Protein AF-A0A1M5C416-F1 (afdb_monomer_lite)

Radius of gyration: 20.11 Å; chains: 1; bounding box: 46×25×51 Å

Foldseek 3Di:
DDDPLCVQLVLLVVLQVVCVVVVHNVVSCVVSVHDSVSNVVSVVLCVVPNSNSSSDPPPPDPPPVPDDPPVVVVVVVVVVVD

pLDDT: mean 89.51, std 10.99, range [46.31, 98.0]

Structure (mmCIF, N/CA/C/O backbone):
data_AF-A0A1M5C416-F1
#
_entry.id   AF-A0A1M5C416-F1
#
loop_
_atom_site.group_PDB
_atom_site.id
_atom_site.type_symbol
_atom_site.label_atom_id
_atom_site.label_alt_id
_atom_site.label_comp_id
_atom_site.label_asym_id
_atom_site.label_entity_id
_atom_site.label_seq_id
_atom_site.pdbx_PDB_ins_code
_atom_site.Cartn_x
_atom_site.Cartn_y
_atom_site.Cartn_z
_atom_site.occupancy
_atom_site.B_iso_or_equiv
_atom_site.auth_seq_id
_atom_site.auth_comp_id
_atom_site.auth_asym_id
_atom_site.auth_atom_id
_atom_site.pdbx_PDB_model_num
ATOM 1 N N . MET A 1 1 ? 14.966 -17.956 11.051 1.00 46.31 1 MET A N 1
ATOM 2 C CA . MET A 1 1 ? 15.192 -16.714 10.275 1.00 46.31 1 MET A CA 1
ATOM 3 C C . MET A 1 1 ? 13.848 -16.312 9.687 1.00 46.31 1 MET A C 1
ATOM 5 O O . MET A 1 1 ? 13.270 -17.142 9.003 1.00 46.31 1 MET A O 1
ATOM 9 N N . THR A 1 2 ? 13.297 -15.139 10.011 1.00 58.84 2 THR A N 1
ATOM 10 C CA . THR A 1 2 ? 11.992 -14.715 9.464 1.00 58.84 2 THR A CA 1
ATOM 11 C C . THR A 1 2 ? 12.120 -14.346 7.989 1.00 58.84 2 THR A C 1
ATOM 13 O O . THR A 1 2 ? 13.069 -13.652 7.601 1.00 58.84 2 THR A O 1
ATOM 16 N N . SER A 1 3 ? 11.185 -14.828 7.169 1.00 83.75 3 SER A N 1
ATOM 17 C CA . SER A 1 3 ? 11.157 -14.562 5.726 1.00 83.75 3 SER A CA 1
ATOM 18 C C . SER A 1 3 ? 10.948 -13.064 5.475 1.00 83.75 3 SER A C 1
ATOM 20 O O . SER A 1 3 ? 10.252 -12.381 6.231 1.00 83.75 3 SER A O 1
ATOM 22 N N . ILE A 1 4 ? 11.531 -12.530 4.395 1.00 81.50 4 ILE A N 1
ATOM 23 C CA . ILE A 1 4 ? 11.294 -11.141 3.955 1.00 81.50 4 ILE A CA 1
ATOM 24 C C . ILE A 1 4 ? 9.789 -10.892 3.766 1.00 81.50 4 ILE A C 1
ATOM 26 O O . ILE A 1 4 ? 9.305 -9.809 4.083 1.00 81.50 4 ILE A O 1
ATOM 30 N N . GLN A 1 5 ? 9.045 -11.912 3.329 1.00 82.44 5 GLN A N 1
ATOM 31 C CA . GLN A 1 5 ? 7.590 -11.857 3.174 1.00 82.44 5 GLN A CA 1
ATOM 32 C C . GLN A 1 5 ? 6.883 -11.552 4.497 1.00 82.44 5 GLN A C 1
ATOM 34 O O . GLN A 1 5 ? 6.073 -10.633 4.572 1.00 82.44 5 GLN A O 1
ATOM 39 N N . GLU A 1 6 ? 7.243 -12.254 5.573 1.00 85.38 6 GLU A N 1
ATOM 40 C CA . GLU A 1 6 ? 6.631 -12.045 6.889 1.00 85.38 6 GLU A CA 1
ATOM 41 C C . GLU A 1 6 ? 6.876 -10.631 7.416 1.00 85.38 6 GLU A C 1
ATOM 43 O O . GLU A 1 6 ? 5.996 -10.043 8.043 1.00 85.38 6 GLU A O 1
ATOM 48 N N . LYS A 1 7 ? 8.062 -10.069 7.148 1.00 87.50 7 LYS A N 1
ATOM 49 C CA . LYS A 1 7 ? 8.407 -8.695 7.539 1.00 87.50 7 LYS A CA 1
ATOM 50 C C . LYS A 1 7 ? 7.583 -7.642 6.792 1.00 87.50 7 LYS A C 1
ATOM 52 O O . LYS A 1 7 ? 7.474 -6.524 7.281 1.00 87.50 7 LYS A O 1
ATOM 57 N N . ILE A 1 8 ? 7.012 -7.986 5.638 1.00 88.12 8 ILE A N 1
ATOM 58 C CA . ILE A 1 8 ? 6.162 -7.098 4.834 1.00 88.12 8 ILE A CA 1
ATOM 59 C C . ILE A 1 8 ? 4.684 -7.280 5.197 1.00 88.12 8 ILE A C 1
ATOM 61 O O . ILE A 1 8 ? 3.972 -6.289 5.354 1.00 88.12 8 ILE A O 1
ATOM 65 N N . ILE A 1 9 ? 4.225 -8.526 5.343 1.00 92.19 9 ILE A N 1
ATOM 66 C CA . ILE A 1 9 ? 2.811 -8.847 5.587 1.00 92.19 9 ILE A CA 1
ATOM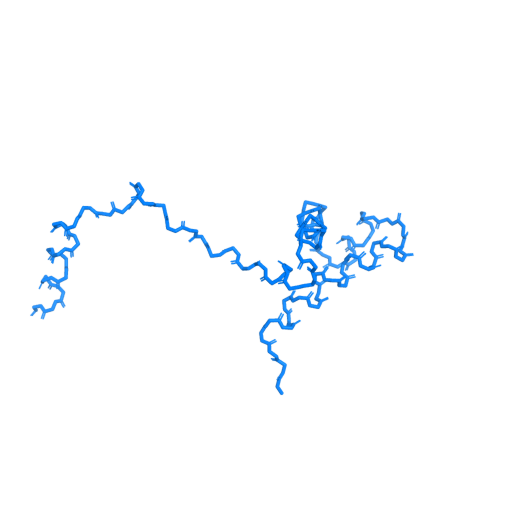 67 C C . ILE A 1 9 ? 2.396 -8.448 7.008 1.00 92.19 9 ILE A C 1
ATOM 69 O O . ILE A 1 9 ? 1.386 -7.765 7.174 1.00 92.19 9 ILE A O 1
ATOM 73 N N . LYS A 1 10 ? 3.193 -8.797 8.033 1.00 93.12 10 LYS A N 1
ATOM 74 C CA . LYS A 1 10 ? 2.823 -8.582 9.447 1.00 93.12 10 LYS A CA 1
ATOM 75 C C . LYS A 1 10 ? 2.516 -7.111 9.782 1.00 93.12 10 LYS A C 1
ATOM 77 O O . LYS A 1 10 ? 1.486 -6.873 10.408 1.00 93.12 10 LYS A O 1
ATOM 82 N N . PRO A 1 11 ? 3.313 -6.110 9.355 1.00 94.06 11 PRO A N 1
ATOM 83 C CA . PRO A 1 11 ? 2.979 -4.705 9.605 1.00 94.06 11 PRO A CA 1
ATOM 84 C C . PRO A 1 11 ? 1.695 -4.242 8.906 1.00 94.06 11 PRO A C 1
ATOM 86 O O . PRO A 1 11 ? 0.915 -3.500 9.498 1.00 94.06 11 PRO A O 1
ATOM 89 N N . LYS A 1 12 ? 1.451 -4.686 7.665 1.00 94.69 12 LYS A N 1
ATOM 90 C CA . LYS A 1 12 ? 0.241 -4.319 6.910 1.00 94.69 12 LYS A CA 1
ATOM 91 C C . LYS A 1 12 ? -1.012 -4.919 7.548 1.00 94.69 12 LYS A C 1
ATOM 93 O O . LYS A 1 12 ? -2.000 -4.213 7.719 1.00 94.69 12 LYS A O 1
ATOM 98 N N . LEU A 1 13 ? -0.943 -6.187 7.955 1.00 95.75 13 LEU A N 1
ATOM 99 C CA . LEU A 1 13 ? -2.022 -6.861 8.675 1.00 95.75 13 LEU A CA 1
ATOM 100 C C . LEU A 1 13 ? -2.274 -6.204 10.040 1.00 95.75 13 LEU A C 1
ATOM 102 O O . LEU A 1 13 ? -3.416 -5.922 10.394 1.00 95.75 13 LEU A O 1
ATOM 106 N N . GLY A 1 14 ? -1.202 -5.867 10.764 1.00 96.00 14 GLY A N 1
ATOM 107 C CA . GLY A 1 14 ? -1.284 -5.152 12.036 1.00 96.00 14 GLY A CA 1
ATOM 108 C C . GLY A 1 14 ? -1.991 -3.799 11.926 1.00 96.00 14 GLY A C 1
ATOM 109 O O . GLY A 1 14 ? -2.736 -3.435 12.829 1.00 96.00 14 GLY A O 1
ATOM 110 N N . LEU A 1 15 ? -1.834 -3.082 10.808 1.00 97.12 15 LEU A N 1
ATOM 111 C CA . LEU A 1 15 ? -2.558 -1.831 10.562 1.00 97.12 15 LEU A CA 1
ATOM 112 C C . LEU A 1 15 ? -4.072 -2.045 10.422 1.00 97.12 15 LEU A C 1
ATOM 114 O O . LEU A 1 15 ? -4.850 -1.252 10.960 1.00 97.12 15 LEU A O 1
ATOM 118 N N . LEU A 1 16 ? -4.486 -3.096 9.711 1.00 96.81 16 LEU A N 1
ATOM 119 C CA . LEU A 1 16 ? -5.902 -3.430 9.530 1.00 96.81 16 LEU A CA 1
ATOM 120 C C . LEU A 1 16 ? -6.550 -3.814 10.866 1.00 96.81 16 LEU A C 1
ATOM 122 O O . LEU A 1 16 ? -7.603 -3.277 11.220 1.00 96.81 16 LEU A O 1
ATOM 126 N N . GLU A 1 17 ? -5.880 -4.662 11.646 1.00 97.06 17 GLU A N 1
ATOM 127 C CA . GLU A 1 17 ? -6.360 -5.077 12.967 1.00 97.06 17 GLU A CA 1
ATOM 128 C C . GLU A 1 17 ? -6.375 -3.917 13.971 1.00 97.06 17 GLU A C 1
ATOM 130 O O . GLU A 1 17 ? -7.351 -3.744 14.703 1.00 97.06 17 GLU A O 1
ATOM 135 N N . LEU A 1 18 ? -5.355 -3.053 13.968 1.00 97.44 18 LEU A N 1
ATOM 136 C CA . LEU A 1 18 ? -5.316 -1.885 14.849 1.00 97.44 18 LEU A CA 1
ATOM 137 C C . LEU A 1 18 ? -6.473 -0.920 14.560 1.00 97.44 18 LEU A C 1
ATOM 139 O O . LEU A 1 18 ? -7.091 -0.396 15.487 1.00 97.44 18 LEU A O 1
ATOM 143 N N . ALA A 1 19 ? -6.806 -0.694 13.287 1.00 97.56 19 ALA A N 1
ATOM 144 C CA . ALA A 1 19 ? -7.949 0.142 12.925 1.00 97.56 19 ALA A CA 1
ATOM 145 C C . ALA A 1 19 ? -9.277 -0.445 13.424 1.00 97.56 19 ALA A C 1
ATOM 147 O O . ALA A 1 19 ? -10.143 0.312 13.865 1.00 97.56 19 ALA A O 1
ATOM 148 N N . LYS A 1 20 ? -9.417 -1.777 13.403 1.00 96.94 20 LYS A N 1
ATOM 149 C CA . LYS A 1 20 ? -10.584 -2.492 13.935 1.00 96.94 20 LYS A CA 1
ATOM 150 C C . LYS A 1 20 ? -10.676 -2.379 15.458 1.00 96.94 20 LYS A C 1
ATOM 152 O O . LYS A 1 20 ? -11.755 -2.100 15.971 1.00 96.94 20 LYS A O 1
ATOM 157 N N . GLN A 1 21 ? -9.559 -2.530 16.169 1.00 97.31 21 GLN A N 1
ATOM 158 C CA . GLN A 1 21 ? -9.501 -2.389 17.630 1.00 97.31 21 GLN A CA 1
ATOM 159 C C . GLN A 1 21 ? -9.806 -0.961 18.099 1.00 97.31 21 GLN A C 1
ATOM 161 O O . GLN A 1 21 ? -10.509 -0.774 19.088 1.00 97.31 21 GLN A O 1
ATOM 166 N N . LEU A 1 22 ? -9.294 0.048 17.391 1.00 96.44 22 LEU A N 1
ATOM 167 C CA . LEU A 1 22 ? -9.506 1.458 17.733 1.00 96.44 22 LEU A CA 1
ATOM 168 C C . LEU A 1 22 ? -10.839 2.019 17.214 1.00 96.44 22 LEU A C 1
ATOM 170 O O . LEU A 1 22 ? -11.216 3.127 17.590 1.00 96.44 22 LEU A O 1
ATOM 174 N N . GLY A 1 23 ? -11.508 1.326 16.287 1.00 97.19 23 GLY A N 1
ATOM 175 C CA . GLY A 1 23 ? -12.667 1.855 15.559 1.00 97.19 23 GLY A CA 1
ATOM 176 C C . GLY A 1 23 ? -12.351 3.098 14.713 1.00 97.19 23 GLY A C 1
ATOM 177 O O . GLY A 1 23 ? -13.261 3.815 14.301 1.00 97.19 23 GLY A O 1
ATOM 178 N N . SER A 1 24 ? -11.067 3.392 14.470 1.00 97.56 24 SER A N 1
ATOM 179 C CA . SER A 1 24 ? -10.608 4.625 13.826 1.00 97.56 24 SER A CA 1
ATOM 180 C C . SER A 1 24 ? -9.400 4.379 12.929 1.00 97.56 24 SER A C 1
ATOM 182 O O . SER A 1 24 ? -8.268 4.197 13.386 1.00 97.56 24 SER A O 1
ATOM 184 N N . VAL A 1 25 ? -9.634 4.465 11.617 1.00 97.12 25 VAL A N 1
ATOM 185 C CA . VAL A 1 25 ? -8.589 4.358 10.587 1.00 97.12 25 VAL A CA 1
ATOM 186 C C . VAL A 1 25 ? -7.549 5.465 10.742 1.00 97.12 25 VAL A C 1
ATOM 188 O O . VAL A 1 25 ? -6.349 5.207 10.684 1.00 97.12 25 VAL A O 1
ATOM 191 N N . SER A 1 26 ? -7.993 6.703 10.975 1.00 97.50 26 SER A N 1
ATOM 192 C CA . SER A 1 26 ? -7.103 7.863 11.106 1.00 97.50 26 SER A CA 1
ATOM 193 C C . SER A 1 26 ? -6.138 7.716 12.282 1.00 97.50 26 SER A C 1
ATOM 195 O O . SER A 1 26 ? -4.963 8.063 12.158 1.00 97.50 26 SER A O 1
ATOM 197 N N . GLN A 1 27 ? -6.614 7.186 13.412 1.00 97.62 27 GLN A N 1
ATOM 198 C CA . GLN A 1 27 ? -5.783 6.986 14.595 1.00 97.62 27 GLN A CA 1
ATOM 199 C C . GLN A 1 27 ? -4.784 5.844 14.390 1.00 97.62 27 GLN A C 1
ATOM 201 O O . GLN A 1 27 ? -3.600 6.035 14.663 1.00 97.62 27 GLN A O 1
ATOM 206 N N . ALA A 1 28 ? -5.220 4.709 13.837 1.00 98.00 28 ALA A N 1
ATOM 207 C CA . ALA A 1 28 ? -4.328 3.595 13.511 1.00 98.00 28 ALA A CA 1
ATOM 208 C C . ALA A 1 28 ? -3.219 4.011 12.527 1.00 98.00 28 ALA A C 1
ATOM 210 O O . ALA A 1 28 ? -2.040 3.752 12.768 1.00 98.00 28 ALA A O 1
ATOM 211 N N . CYS A 1 29 ? -3.582 4.746 11.469 1.00 97.56 29 CYS A N 1
ATOM 212 C CA . CYS A 1 29 ? -2.641 5.305 10.496 1.00 97.56 29 CYS A CA 1
ATOM 213 C C . CYS A 1 29 ? -1.613 6.237 11.154 1.00 97.56 29 CYS A C 1
ATOM 215 O O . CYS A 1 29 ? -0.419 6.119 10.885 1.00 97.56 29 CYS A O 1
ATOM 217 N N . LYS A 1 30 ? -2.055 7.125 12.057 1.00 97.50 30 LYS A N 1
ATOM 218 C CA . LYS A 1 30 ? -1.171 8.037 12.800 1.00 97.50 30 LYS A CA 1
ATOM 219 C C . LYS A 1 30 ? -0.195 7.289 13.712 1.00 97.50 30 LYS A C 1
ATOM 221 O O . LYS A 1 30 ? 0.961 7.685 13.796 1.00 97.50 30 LYS A O 1
ATOM 226 N N . VAL A 1 31 ? -0.652 6.230 14.383 1.00 96.75 31 VAL A N 1
ATOM 227 C CA . VAL A 1 31 ? 0.173 5.421 15.297 1.00 96.75 31 VAL A CA 1
ATOM 228 C C . VAL A 1 31 ? 1.228 4.620 14.534 1.00 96.75 31 VAL A C 1
ATOM 230 O O . VAL A 1 31 ? 2.380 4.580 14.953 1.00 96.75 31 VAL A O 1
ATOM 233 N N . MET A 1 32 ? 0.857 4.004 13.409 1.00 96.06 32 MET A N 1
ATOM 234 C CA . MET A 1 32 ? 1.762 3.140 12.640 1.00 96.06 32 MET A CA 1
ATOM 235 C C . MET A 1 32 ? 2.551 3.865 11.542 1.00 96.06 32 MET A C 1
ATOM 237 O O . MET A 1 32 ? 3.392 3.249 10.894 1.00 96.06 32 MET A O 1
ATOM 241 N N . GLY A 1 33 ? 2.294 5.157 11.320 1.00 96.00 33 GLY A N 1
ATOM 242 C CA . GLY A 1 33 ? 3.016 5.962 10.331 1.00 96.00 33 GLY A CA 1
ATOM 243 C C . GLY A 1 33 ? 2.609 5.696 8.878 1.00 96.00 33 GLY A C 1
ATOM 244 O O . GLY A 1 33 ? 3.406 5.919 7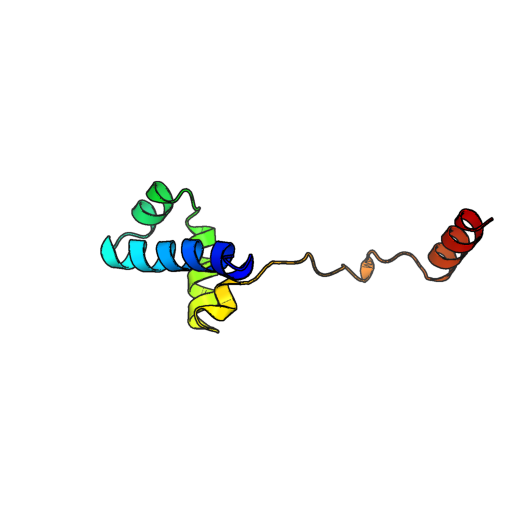.969 1.00 96.00 33 GLY A O 1
ATOM 245 N N . TYR A 1 34 ? 1.381 5.230 8.642 1.00 96.19 34 TYR A N 1
ATOM 246 C CA . TYR A 1 34 ? 0.833 5.034 7.297 1.00 96.19 34 TYR A CA 1
ATOM 247 C C . TYR A 1 34 ? -0.100 6.179 6.898 1.00 96.19 34 TYR A C 1
ATOM 249 O O . TYR A 1 34 ? -0.700 6.849 7.737 1.00 96.19 34 TYR A O 1
ATOM 257 N N . SER A 1 35 ? -0.257 6.397 5.593 1.00 96.62 35 SER A N 1
ATOM 258 C CA . SER A 1 35 ? -1.312 7.269 5.081 1.00 96.62 35 SER A CA 1
ATOM 259 C C . SER A 1 35 ? -2.656 6.531 5.083 1.00 96.62 35 SER A C 1
ATOM 261 O O . SER A 1 35 ? -2.717 5.301 5.016 1.00 96.62 35 SER A O 1
ATOM 263 N N . ARG A 1 36 ? -3.757 7.2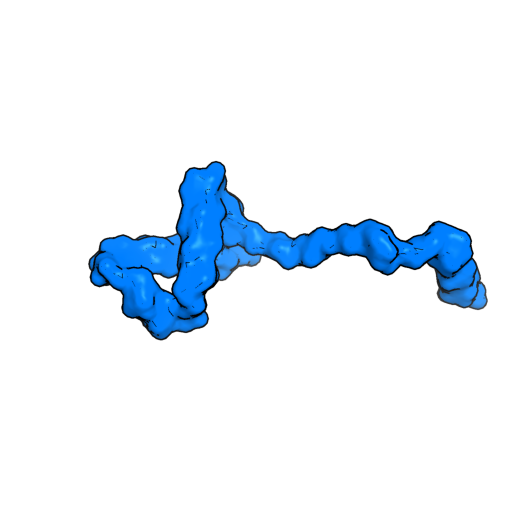93 5.096 1.00 97.06 36 ARG A N 1
ATOM 264 C CA . ARG A 1 36 ? -5.105 6.729 4.912 1.00 97.06 36 ARG A CA 1
ATOM 265 C C . ARG A 1 36 ? -5.257 6.032 3.554 1.00 97.06 36 ARG A C 1
ATOM 267 O O . ARG A 1 36 ? -5.984 5.056 3.464 1.00 97.06 36 ARG A O 1
ATOM 274 N N . ASP A 1 37 ? -4.555 6.507 2.524 1.00 96.06 37 ASP A N 1
ATOM 275 C CA . ASP A 1 37 ? -4.537 5.874 1.198 1.00 96.06 37 ASP A CA 1
ATOM 276 C C . ASP A 1 37 ? -3.948 4.458 1.261 1.00 96.06 37 ASP A C 1
ATOM 278 O O . ASP A 1 37 ? -4.586 3.498 0.829 1.00 96.06 37 ASP A O 1
ATOM 282 N N . SER A 1 38 ? -2.787 4.304 1.912 1.00 94.19 38 SER A N 1
ATOM 283 C CA . SER A 1 38 ? -2.158 2.996 2.109 1.00 94.19 38 SER A CA 1
ATOM 284 C C . SER A 1 38 ? -3.082 2.025 2.839 1.00 94.19 38 SER A C 1
ATOM 286 O O . SER A 1 38 ? -3.161 0.861 2.456 1.00 94.19 38 SER A O 1
ATOM 288 N N . PHE A 1 39 ? -3.814 2.502 3.852 1.00 97.06 39 PHE A N 1
ATOM 289 C CA . PHE A 1 39 ? -4.798 1.686 4.561 1.00 97.06 39 PHE A CA 1
ATOM 290 C C . PHE A 1 39 ? -5.862 1.120 3.618 1.00 97.06 39 PHE A C 1
ATOM 292 O O . PHE A 1 39 ? -6.084 -0.089 3.613 1.00 97.06 39 PHE A O 1
ATOM 299 N N . TYR A 1 40 ? -6.503 1.968 2.809 1.00 96.38 40 TYR A N 1
ATOM 300 C CA . TYR A 1 40 ? -7.568 1.512 1.913 1.00 96.38 40 TYR A CA 1
ATOM 301 C C . TYR A 1 40 ? -7.047 0.564 0.835 1.00 96.38 40 TYR A C 1
ATOM 303 O O . TYR A 1 40 ? -7.705 -0.433 0.552 1.00 96.38 40 TYR A O 1
ATOM 311 N N . ARG A 1 41 ? -5.834 0.795 0.321 1.00 94.12 41 ARG A N 1
ATOM 312 C CA . ARG A 1 41 ? -5.174 -0.149 -0.591 1.00 94.12 41 ARG A CA 1
ATOM 313 C C . ARG A 1 41 ? -4.921 -1.507 0.062 1.00 94.12 41 ARG A C 1
ATOM 315 O O . ARG A 1 41 ? -5.156 -2.537 -0.556 1.00 94.12 41 ARG A O 1
ATOM 322 N N . PHE A 1 42 ? -4.428 -1.532 1.301 1.00 95.00 42 PHE A N 1
ATOM 323 C CA . PHE A 1 42 ? -4.193 -2.793 2.012 1.00 95.00 42 PHE A CA 1
ATOM 324 C C . PHE A 1 42 ? -5.501 -3.507 2.341 1.00 95.00 42 PHE A C 1
ATOM 326 O O . PHE A 1 42 ? -5.569 -4.723 2.202 1.00 95.00 42 PHE A O 1
ATOM 333 N N . LYS A 1 43 ? -6.544 -2.762 2.722 1.00 95.56 43 LYS A N 1
ATOM 334 C CA . LYS A 1 43 ? -7.883 -3.308 2.958 1.00 95.56 43 LYS A CA 1
ATOM 335 C C . LYS A 1 43 ? -8.439 -3.961 1.695 1.00 95.56 43 LYS A C 1
ATOM 337 O O . LYS A 1 43 ? -8.886 -5.095 1.765 1.00 95.56 43 LYS A O 1
ATOM 342 N N . GLU A 1 44 ? -8.357 -3.279 0.556 1.00 94.94 44 GLU A N 1
ATOM 343 C CA . GLU A 1 44 ? -8.801 -3.818 -0.731 1.00 94.94 44 GLU A CA 1
ATOM 344 C C . GLU A 1 44 ? -8.037 -5.098 -1.106 1.00 94.94 44 GLU A C 1
ATOM 346 O O . GLU A 1 44 ? -8.655 -6.107 -1.437 1.00 94.94 44 GLU A O 1
ATOM 351 N N . LEU A 1 45 ? -6.703 -5.097 -0.989 1.00 93.06 45 LEU A N 1
ATOM 352 C CA . LEU A 1 45 ? -5.882 -6.289 -1.240 1.00 93.06 45 LEU A CA 1
ATOM 353 C C . LEU A 1 45 ? -6.270 -7.454 -0.320 1.00 93.06 45 LEU A C 1
ATOM 355 O O . LEU A 1 45 ? -6.411 -8.585 -0.780 1.00 93.06 45 LEU A O 1
ATOM 359 N N . TYR A 1 46 ? -6.470 -7.174 0.968 1.00 94.69 46 TYR A N 1
ATOM 360 C CA . TYR A 1 46 ? -6.872 -8.176 1.950 1.00 94.69 46 TYR A CA 1
ATOM 361 C C . TYR A 1 46 ? -8.271 -8.741 1.665 1.00 94.69 46 TYR A C 1
ATOM 363 O O . TYR A 1 46 ? -8.484 -9.944 1.777 1.00 94.69 46 TYR A O 1
ATOM 371 N N . GLU A 1 47 ? -9.219 -7.903 1.247 1.00 93.94 47 GLU A N 1
ATOM 372 C CA . GLU A 1 47 ? -10.569 -8.337 0.868 1.00 93.94 47 GLU A CA 1
ATOM 373 C C . GLU A 1 47 ? -10.570 -9.194 -0.407 1.00 93.94 47 GLU A C 1
ATOM 375 O O . GLU A 1 47 ? -11.391 -10.099 -0.533 1.00 93.94 47 GLU A O 1
ATOM 380 N N . GLN A 1 48 ? -9.640 -8.946 -1.334 1.00 91.88 48 GLN A N 1
ATOM 381 C CA . GLN A 1 48 ? -9.530 -9.691 -2.592 1.00 91.88 48 GLN A CA 1
ATOM 382 C C . GLN A 1 48 ? -8.774 -11.020 -2.461 1.00 91.88 48 GLN A C 1
ATOM 384 O O . GLN A 1 48 ? -9.110 -11.976 -3.159 1.00 91.88 48 GLN A O 1
ATOM 389 N N . GLY A 1 49 ? -7.744 -11.095 -1.612 1.00 87.94 49 GLY A N 1
ATOM 390 C CA . GLY A 1 49 ? -6.855 -12.264 -1.560 1.00 87.94 49 GLY A CA 1
ATOM 391 C C . GLY A 1 49 ? -6.240 -12.565 -0.194 1.00 87.94 49 GLY A C 1
ATOM 392 O O . GLY A 1 49 ? -5.221 -13.250 -0.122 1.00 87.94 49 GLY A O 1
ATOM 393 N N . GLY A 1 50 ? -6.836 -12.061 0.888 1.00 91.50 50 GLY A N 1
ATOM 394 C CA . GLY A 1 50 ? -6.432 -12.359 2.261 1.00 91.50 50 GLY A CA 1
ATOM 395 C C . GLY A 1 50 ? -5.030 -11.861 2.620 1.00 91.50 50 GLY A C 1
ATOM 396 O O . GLY A 1 50 ? -4.510 -10.896 2.057 1.00 91.50 50 GLY A O 1
ATOM 397 N N . GLU A 1 51 ? -4.399 -12.524 3.589 1.00 90.25 51 GLU A N 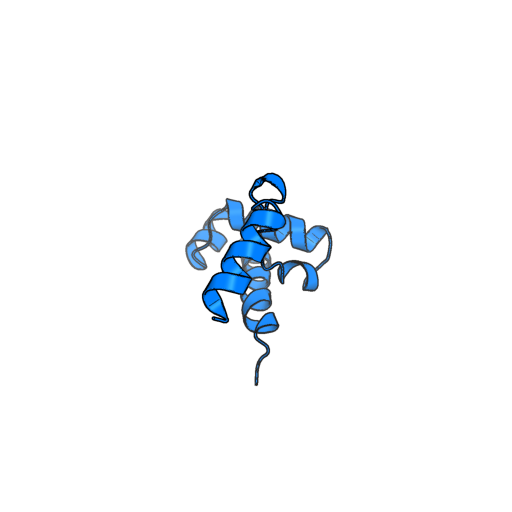1
ATOM 398 C CA . GLU A 1 51 ? -3.069 -12.145 4.086 1.00 90.25 51 GLU A CA 1
ATOM 399 C C . GLU A 1 51 ? -1.979 -12.241 3.012 1.00 90.25 51 GLU A C 1
ATOM 401 O O . GLU A 1 51 ? -1.079 -11.400 2.965 1.00 90.25 51 GLU A O 1
ATOM 406 N N . GLU A 1 52 ? -2.068 -13.227 2.116 1.00 88.31 52 GLU A N 1
ATOM 407 C CA . GLU A 1 52 ? -1.068 -13.432 1.065 1.00 88.31 52 GLU A CA 1
ATOM 408 C C . GLU A 1 52 ? -1.055 -12.280 0.051 1.00 88.31 52 GLU A C 1
ATOM 410 O O . GLU A 1 52 ? 0.013 -11.878 -0.420 1.00 88.31 52 GLU A O 1
ATOM 415 N N . ALA A 1 53 ? -2.212 -11.668 -0.223 1.00 89.38 53 ALA A N 1
ATOM 416 C CA . ALA A 1 53 ? -2.314 -10.509 -1.109 1.00 89.38 53 ALA A CA 1
ATOM 417 C C . ALA A 1 53 ? -1.626 -9.253 -0.548 1.00 89.38 53 ALA A C 1
ATOM 419 O O . ALA A 1 53 ? -1.165 -8.398 -1.311 1.00 89.38 53 ALA A O 1
ATOM 420 N N . LEU A 1 54 ? -1.454 -9.149 0.776 1.00 90.31 54 LEU A N 1
ATOM 421 C CA . LEU A 1 54 ? -0.697 -8.054 1.394 1.00 90.31 54 LEU A CA 1
ATOM 422 C C . LEU A 1 54 ? 0.799 -8.118 1.076 1.00 90.31 54 LEU A C 1
ATOM 424 O O . LEU A 1 54 ? 1.511 -7.132 1.299 1.00 90.31 54 LEU A O 1
ATOM 428 N N . MET A 1 55 ? 1.294 -9.225 0.521 1.00 87.06 55 MET A N 1
ATOM 429 C CA . MET A 1 55 ? 2.669 -9.305 0.046 1.00 87.06 55 MET A CA 1
ATOM 430 C C . MET A 1 55 ? 2.966 -8.271 -1.042 1.00 87.06 55 MET A C 1
ATOM 432 O O . MET A 1 55 ? 4.132 -7.899 -1.166 1.00 87.06 55 MET A O 1
ATOM 436 N N . ASP A 1 56 ? 1.947 -7.795 -1.780 1.00 71.12 56 ASP A N 1
ATOM 437 C CA . ASP A 1 56 ? 2.100 -7.058 -3.038 1.00 71.12 56 ASP A CA 1
ATOM 438 C C . ASP A 1 56 ? 3.270 -6.059 -3.004 1.00 71.12 56 ASP A C 1
ATOM 440 O O . ASP A 1 56 ? 3.223 -4.963 -2.428 1.00 71.12 56 ASP A O 1
ATOM 444 N N . LEU A 1 57 ? 4.372 -6.523 -3.592 1.00 64.06 57 LEU A N 1
ATOM 445 C CA . LEU A 1 57 ? 5.526 -5.744 -3.972 1.00 64.06 57 LEU A CA 1
ATOM 446 C C . LEU A 1 57 ? 5.176 -5.273 -5.368 1.00 64.06 57 LEU A C 1
ATOM 448 O O . LEU A 1 57 ? 5.378 -6.021 -6.326 1.00 64.06 57 LEU A O 1
ATOM 452 N N . SER A 1 58 ? 4.674 -4.044 -5.481 1.00 58.62 58 SER A N 1
ATOM 453 C CA . SER A 1 58 ? 4.535 -3.382 -6.774 1.00 58.62 58 SER A CA 1
ATOM 454 C C . SER A 1 58 ? 5.924 -3.254 -7.403 1.00 58.62 58 SER A C 1
ATOM 456 O O . SER A 1 58 ? 6.628 -2.252 -7.269 1.00 58.62 58 SER A O 1
ATOM 458 N N . ARG A 1 59 ? 6.372 -4.317 -8.070 1.00 58.69 59 ARG A N 1
ATOM 459 C CA . ARG A 1 59 ? 7.462 -4.251 -9.023 1.00 58.69 59 ARG A CA 1
ATOM 460 C C . ARG A 1 59 ? 6.872 -3.441 -10.155 1.00 58.69 59 ARG A C 1
ATOM 462 O O . ARG A 1 59 ? 5.944 -3.914 -10.810 1.00 58.69 59 ARG A O 1
ATOM 469 N N . LYS A 1 60 ? 7.361 -2.208 -10.334 1.00 65.19 60 LYS A N 1
ATOM 470 C CA . LYS A 1 60 ? 7.055 -1.369 -11.499 1.00 65.19 60 LYS A CA 1
ATOM 471 C C . LYS A 1 60 ? 7.010 -2.285 -12.719 1.00 65.19 60 LYS A C 1
ATOM 473 O O . LYS A 1 60 ? 8.044 -2.819 -13.123 1.00 65.19 60 LYS A O 1
ATOM 478 N N . LYS A 1 61 ? 5.810 -2.535 -13.250 1.00 69.81 61 LYS A N 1
ATOM 479 C CA . LYS A 1 61 ? 5.681 -3.360 -14.448 1.00 69.81 61 LYS A CA 1
ATOM 480 C C . LYS A 1 61 ? 6.427 -2.616 -15.558 1.00 69.81 61 LYS A C 1
ATOM 482 O O . LYS A 1 61 ? 6.206 -1.409 -15.698 1.00 69.81 61 LYS A O 1
ATOM 487 N N . PRO A 1 62 ? 7.330 -3.275 -16.304 1.00 78.38 62 PRO A N 1
ATOM 488 C CA . PRO A 1 62 ? 8.014 -2.629 -17.411 1.00 78.38 62 PRO A CA 1
ATOM 489 C C . PRO A 1 62 ? 6.990 -2.005 -18.360 1.00 78.38 62 PRO A C 1
ATOM 491 O O . PRO A 1 62 ? 6.059 -2.674 -18.810 1.00 78.38 62 PRO A O 1
ATOM 494 N N . ILE A 1 63 ? 7.145 -0.715 -18.652 1.00 82.88 63 ILE A N 1
ATOM 495 C CA . ILE A 1 63 ? 6.299 -0.034 -19.629 1.00 82.88 63 ILE A CA 1
ATOM 496 C C . ILE A 1 63 ? 6.835 -0.425 -21.004 1.00 82.88 63 ILE A C 1
ATOM 498 O O . ILE A 1 63 ? 7.854 0.104 -21.435 1.00 82.88 63 ILE A O 1
ATOM 502 N N . LEU A 1 64 ? 6.162 -1.354 -21.690 1.00 83.75 64 LEU A N 1
ATOM 503 C CA . LEU A 1 64 ? 6.611 -1.862 -22.996 1.00 83.75 64 LEU A CA 1
ATOM 504 C C . LEU A 1 64 ? 6.767 -0.751 -24.044 1.00 83.75 64 LEU A C 1
ATOM 506 O O . LEU A 1 64 ? 7.661 -0.827 -24.872 1.00 83.75 64 LEU A O 1
ATOM 510 N N . LYS A 1 65 ? 5.960 0.315 -23.959 1.00 85.69 65 LYS A N 1
ATOM 511 C CA . LYS A 1 65 ? 6.082 1.506 -24.819 1.00 85.69 65 LYS A CA 1
ATOM 512 C C . LYS A 1 65 ? 7.417 2.242 -24.664 1.00 85.69 65 LYS A C 1
ATOM 514 O O . LYS A 1 65 ? 7.817 2.951 -25.574 1.00 85.69 65 LYS A O 1
ATOM 519 N N . ASN A 1 66 ? 8.082 2.075 -23.523 1.00 88.06 66 ASN A N 1
ATOM 520 C CA . ASN A 1 66 ? 9.376 2.682 -23.232 1.00 88.06 66 ASN A CA 1
ATOM 521 C C . ASN A 1 66 ? 10.534 1.707 -23.506 1.00 88.06 66 ASN A C 1
ATOM 523 O O . ASN A 1 66 ? 11.674 2.037 -23.184 1.00 88.06 66 ASN A O 1
ATOM 527 N N . ARG A 1 67 ? 10.266 0.499 -24.035 1.00 88.75 67 ARG A N 1
ATOM 528 C CA . ARG A 1 67 ? 11.342 -0.396 -24.471 1.00 88.75 67 ARG A CA 1
ATOM 529 C C . ARG A 1 67 ? 12.039 0.208 -25.678 1.00 88.75 67 ARG A C 1
ATOM 531 O O . ARG A 1 67 ? 11.407 0.757 -26.578 1.00 88.75 67 ARG A O 1
ATOM 538 N N . VAL A 1 68 ? 13.353 0.075 -25.672 1.00 90.75 68 VAL A N 1
ATOM 539 C CA . VAL A 1 68 ? 14.204 0.448 -26.790 1.00 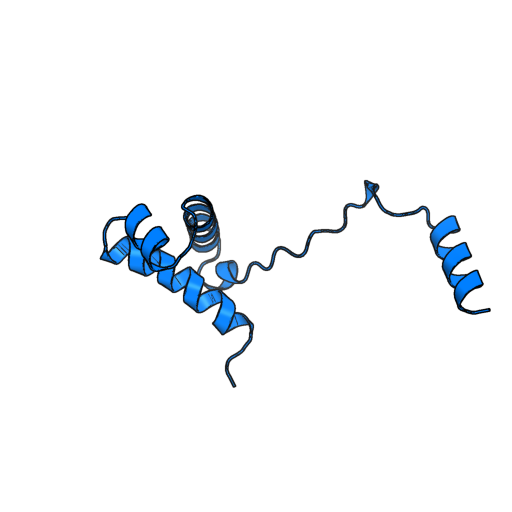90.75 68 VAL A CA 1
ATOM 540 C C . VAL A 1 68 ? 13.957 -0.556 -27.931 1.00 90.75 68 VAL A C 1
ATOM 542 O O . VAL A 1 68 ? 13.700 -1.730 -27.658 1.00 90.75 68 VAL A O 1
ATOM 545 N N . PRO A 1 69 ? 13.974 -0.135 -29.209 1.00 93.31 69 PRO A N 1
ATOM 546 C CA . PRO A 1 69 ? 13.869 -1.068 -30.326 1.00 93.31 69 PRO A CA 1
ATOM 547 C C . PRO A 1 69 ? 14.965 -2.140 -30.283 1.00 93.31 69 PRO A C 1
ATOM 549 O O . PRO A 1 69 ? 16.116 -1.839 -29.974 1.00 93.31 69 PRO A O 1
ATOM 552 N N . GLU A 1 70 ? 14.628 -3.370 -30.675 1.00 93.00 70 GLU A N 1
ATOM 553 C CA . GLU A 1 70 ? 15.531 -4.530 -30.592 1.00 93.00 70 GLU A CA 1
ATOM 554 C C . GLU 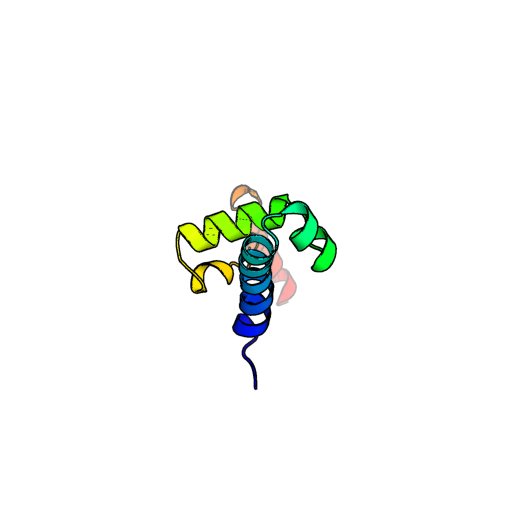A 1 70 ? 16.885 -4.296 -31.281 1.00 93.00 70 GLU A C 1
ATOM 556 O O . GLU A 1 70 ? 17.927 -4.687 -30.766 1.00 93.00 70 GLU A O 1
ATOM 561 N N . HIS A 1 71 ? 16.892 -3.607 -32.426 1.00 94.56 71 HIS A N 1
ATOM 562 C CA . HIS A 1 71 ? 18.128 -3.307 -33.152 1.00 94.56 71 HIS A CA 1
ATOM 563 C C . HIS A 1 71 ? 19.080 -2.395 -32.361 1.00 94.56 71 HIS A C 1
ATOM 565 O O . HIS A 1 71 ? 20.293 -2.559 -32.453 1.00 94.56 71 HIS A O 1
ATOM 571 N N . VAL A 1 72 ? 18.548 -1.465 -31.559 1.00 94.50 72 VAL A N 1
ATOM 572 C CA . VAL A 1 72 ? 19.358 -0.600 -30.691 1.00 94.50 72 VAL A CA 1
ATOM 573 C C . VAL A 1 72 ? 19.842 -1.384 -29.473 1.00 94.50 72 VAL A C 1
ATOM 575 O O . VAL A 1 72 ? 21.008 -1.262 -29.112 1.00 94.50 72 VAL A O 1
ATOM 578 N N . GLU A 1 73 ? 18.994 -2.229 -28.871 1.00 93.50 73 GLU A N 1
ATOM 579 C CA . GLU A 1 73 ? 19.419 -3.117 -27.774 1.00 93.50 73 GLU A CA 1
ATOM 580 C C . GLU A 1 73 ? 20.583 -4.023 -28.219 1.00 93.50 73 GLU A C 1
ATOM 582 O O . GLU A 1 73 ? 21.594 -4.110 -27.523 1.00 93.50 73 GLU A O 1
ATOM 587 N N . ARG A 1 74 ? 20.490 -4.625 -29.414 1.00 94.38 74 ARG A N 1
ATOM 588 C CA . ARG A 1 74 ? 21.554 -5.461 -29.994 1.00 94.38 74 ARG A CA 1
ATOM 589 C C . ARG A 1 74 ? 22.849 -4.690 -30.237 1.00 94.38 74 ARG A C 1
ATOM 591 O O . ARG A 1 74 ? 23.901 -5.167 -29.828 1.00 94.38 74 ARG A O 1
ATOM 598 N N . ALA A 1 75 ? 22.772 -3.495 -30.823 1.00 94.69 75 ALA A N 1
ATOM 599 C CA . ALA A 1 75 ? 23.953 -2.666 -31.067 1.00 94.69 75 ALA A CA 1
ATOM 600 C C . ALA A 1 75 ? 24.692 -2.303 -29.764 1.00 94.69 75 ALA A C 1
ATOM 602 O O . ALA A 1 75 ? 25.920 -2.310 -29.723 1.00 94.69 75 ALA A O 1
ATOM 603 N N . VAL A 1 76 ? 23.955 -2.025 -28.682 1.00 94.44 76 VAL A N 1
ATOM 604 C CA . VAL A 1 76 ? 24.548 -1.736 -27.364 1.00 94.44 76 VAL A CA 1
ATOM 605 C C . VAL A 1 76 ? 25.216 -2.976 -26.764 1.00 94.44 76 VAL A C 1
ATOM 607 O O . VAL A 1 76 ? 26.296 -2.859 -26.189 1.00 94.44 76 VAL A O 1
ATOM 610 N N . ILE A 1 77 ? 24.605 -4.157 -26.898 1.00 94.25 77 ILE A N 1
ATOM 611 C CA . ILE A 1 77 ? 25.185 -5.421 -26.415 1.00 94.25 77 ILE A CA 1
ATOM 612 C C . ILE A 1 77 ? 26.482 -5.741 -27.163 1.00 94.25 77 ILE A C 1
ATOM 614 O O . ILE A 1 77 ? 27.486 -6.061 -26.530 1.00 94.25 77 ILE A O 1
ATOM 618 N N . GLU A 1 78 ? 26.472 -5.631 -28.492 1.00 95.25 78 GLU A N 1
ATOM 619 C CA . GLU A 1 78 ? 27.650 -5.874 -29.331 1.00 95.25 78 GLU A CA 1
ATOM 620 C C . GLU A 1 78 ? 28.789 -4.905 -28.989 1.00 95.25 78 GLU A C 1
ATOM 622 O O . GLU A 1 78 ? 29.930 -5.337 -28.852 1.00 95.25 78 GLU A O 1
ATOM 627 N N . LEU A 1 79 ? 28.476 -3.624 -28.755 1.00 93.75 79 LEU A N 1
ATOM 628 C CA . LEU A 1 79 ? 29.453 -2.628 -28.310 1.00 93.75 79 LEU A CA 1
ATOM 629 C C . LEU A 1 79 ? 30.052 -2.952 -26.932 1.00 93.75 79 LEU A C 1
ATOM 631 O O . LEU A 1 79 ? 31.223 -2.685 -26.709 1.00 93.75 79 LEU A O 1
ATOM 635 N N . ALA A 1 80 ? 29.255 -3.475 -25.998 1.00 90.62 80 ALA A N 1
ATOM 636 C CA . ALA A 1 80 ? 29.683 -3.708 -24.616 1.00 90.62 80 ALA A CA 1
ATOM 637 C C . ALA A 1 80 ? 30.487 -5.005 -24.417 1.00 90.62 80 ALA A C 1
ATOM 639 O O . ALA A 1 80 ? 31.147 -5.158 -23.390 1.00 90.62 80 ALA A O 1
ATOM 640 N N . ILE A 1 81 ? 30.381 -5.955 -25.351 1.00 90.44 81 ILE A N 1
ATOM 641 C CA . ILE A 1 81 ? 31.110 -7.233 -25.322 1.00 90.44 81 ILE A CA 1
ATOM 642 C C . ILE A 1 81 ? 32.435 -7.142 -26.105 1.00 90.44 81 ILE A C 1
ATOM 644 O O . ILE A 1 81 ? 33.303 -7.997 -25.918 1.00 90.44 81 ILE A O 1
ATOM 648 N N . HIS A 1 82 ? 32.598 -6.121 -26.954 1.00 61.06 82 HIS A N 1
ATOM 649 C CA . HIS A 1 82 ? 33.843 -5.833 -27.670 1.00 61.06 82 HIS A CA 1
ATOM 650 C C . HIS A 1 82 ? 34.860 -5.074 -26.813 1.00 61.06 82 HIS A C 1
ATOM 652 O O . HIS A 1 82 ? 36.059 -5.410 -26.948 1.00 61.06 82 HIS A O 1
#

Organism: NCBI:txid996115

Secondary structure (DSSP, 8-state):
---HHHHHHHHHHHHHHHHHHHT-HHHHHHHHT--HHHHHHHHHHHHHHHHHHTT--------GGGPPPHHHHHHHHHHHH-

Sequence (82 aa):
MTSIQEKIIKPKLGLLELAKQLGSVSQACKVMGYSRDSFYRFKELYEQGGEEALMDLSRKKPILKNRVPEHVERAVIELAIH